Protein AF-A0A553PH22-F1 (afdb_monomer_lite)

Sequence (160 aa):
MVVDCGGGTVDITVHEITNKEGQLKELFKATGGPYGSTSVDEAFEELLSDVLGQELLLQFKKKRPMGYIDLMIAFESRKRSCSPYKMTPLNVAVPFSLIDFYKRQKGKDIGSAVNKFGHRGISWASHGMIRLDVKTMRQLFQAPIEKIKEVRRFMIYFFT

Structure (mmCIF, N/CA/C/O backbone):
data_AF-A0A553PH22-F1
#
_entry.id   AF-A0A553PH22-F1
#
loop_
_atom_site.group_PDB
_atom_site.id
_atom_site.type_symbol
_atom_site.label_atom_id
_atom_site.label_alt_id
_atom_site.label_comp_id
_atom_site.label_asym_id
_atom_site.label_entity_id
_atom_site.label_seq_id
_atom_site.pdbx_PDB_ins_code
_atom_site.Cartn_x
_atom_site.Cartn_y
_atom_site.Cartn_z
_atom_site.occupancy
_atom_site.B_iso_or_equiv
_atom_site.auth_seq_id
_atom_site.auth_comp_id
_atom_site.auth_asym_id
_atom_site.auth_atom_id
_atom_site.pdbx_PDB_model_num
ATOM 1 N N . MET A 1 1 ? 22.743 -6.470 -24.037 1.00 59.41 1 MET A N 1
ATOM 2 C CA . MET A 1 1 ? 21.387 -6.270 -23.476 1.00 59.41 1 MET A CA 1
ATOM 3 C C . MET A 1 1 ? 21.469 -5.216 -22.390 1.00 59.41 1 MET A C 1
ATOM 5 O O . MET A 1 1 ? 22.328 -5.334 -21.525 1.00 59.41 1 MET A O 1
ATOM 9 N N . VAL A 1 2 ? 20.610 -4.208 -22.460 1.00 60.81 2 VAL A N 1
ATOM 10 C CA . VAL A 1 2 ? 20.450 -3.156 -21.454 1.00 60.81 2 VAL A CA 1
ATOM 11 C C . VAL A 1 2 ? 19.027 -3.268 -20.909 1.00 60.81 2 VAL A C 1
ATOM 13 O O . VAL A 1 2 ? 18.097 -3.507 -21.677 1.00 60.81 2 VAL A O 1
ATOM 16 N N . VAL A 1 3 ? 18.874 -3.160 -19.591 1.00 58.84 3 VAL A N 1
ATOM 17 C CA . VAL A 1 3 ? 17.576 -3.166 -18.907 1.00 58.84 3 VAL A CA 1
ATOM 18 C C . VAL A 1 3 ? 17.495 -1.876 -18.106 1.00 58.84 3 VAL A C 1
ATOM 20 O O . VAL A 1 3 ? 18.298 -1.689 -17.191 1.00 58.84 3 VAL A O 1
ATOM 23 N N . ASP A 1 4 ? 16.563 -1.003 -18.466 1.00 58.84 4 ASP A N 1
ATOM 24 C CA . ASP A 1 4 ? 16.250 0.215 -17.728 1.00 58.84 4 ASP A CA 1
ATOM 25 C C . ASP A 1 4 ? 14.956 0.006 -16.934 1.00 58.84 4 ASP A C 1
ATOM 27 O O . ASP A 1 4 ? 13.915 -0.340 -17.488 1.00 58.84 4 ASP A O 1
ATOM 31 N N . CYS A 1 5 ? 15.031 0.162 -15.615 1.00 58.41 5 CYS A N 1
ATOM 32 C CA . CYS A 1 5 ? 13.905 -0.035 -14.706 1.00 58.41 5 CYS A CA 1
ATOM 33 C C . CYS A 1 5 ? 13.496 1.315 -14.116 1.00 58.41 5 CYS A C 1
ATOM 35 O O . CYS A 1 5 ? 13.927 1.678 -13.018 1.00 58.41 5 CYS A O 1
ATOM 37 N N . GLY A 1 6 ? 12.658 2.050 -14.843 1.00 60.53 6 GLY A N 1
ATOM 38 C CA . GLY A 1 6 ? 12.105 3.323 -14.399 1.00 60.53 6 GLY A CA 1
ATOM 39 C C . GLY A 1 6 ? 10.974 3.186 -13.368 1.00 60.53 6 GLY A C 1
ATOM 40 O O . GLY A 1 6 ? 10.585 2.102 -12.923 1.00 60.53 6 GLY A O 1
ATOM 41 N N . GLY A 1 7 ? 10.401 4.332 -12.986 1.00 52.69 7 GLY A N 1
ATOM 42 C CA . GLY A 1 7 ? 9.304 4.404 -12.012 1.00 52.69 7 GLY A CA 1
ATOM 43 C C . GLY A 1 7 ? 7.978 3.794 -12.494 1.00 52.69 7 GLY A C 1
ATOM 44 O O . GLY A 1 7 ? 7.201 3.325 -11.672 1.00 52.69 7 GLY A O 1
ATOM 45 N N . GLY A 1 8 ? 7.724 3.751 -13.805 1.00 51.34 8 GLY A N 1
ATOM 46 C CA . GLY A 1 8 ? 6.478 3.207 -14.373 1.00 51.34 8 GLY A CA 1
ATOM 47 C C . GLY A 1 8 ? 6.677 2.060 -15.360 1.00 51.34 8 GLY A C 1
ATOM 48 O O . GLY A 1 8 ? 5.885 1.121 -15.390 1.00 51.34 8 GLY A O 1
ATOM 49 N N . THR A 1 9 ? 7.764 2.099 -16.126 1.00 48.44 9 THR A N 1
ATOM 50 C CA . THR A 1 9 ? 8.069 1.138 -17.187 1.00 48.44 9 THR A CA 1
ATOM 51 C C . THR A 1 9 ? 9.400 0.450 -16.924 1.00 48.44 9 THR A C 1
ATOM 53 O O . THR A 1 9 ? 10.294 1.008 -16.286 1.00 48.44 9 THR A O 1
ATOM 56 N N . VAL A 1 10 ? 9.514 -0.787 -17.402 1.00 51.66 10 VAL A N 1
ATOM 57 C CA . VAL A 1 10 ? 10.809 -1.448 -17.585 1.00 51.66 10 VAL A CA 1
ATOM 58 C C . VAL A 1 10 ? 11.051 -1.525 -19.083 1.00 51.66 10 VAL A C 1
ATOM 60 O O . VAL A 1 10 ? 10.283 -2.183 -19.783 1.00 51.66 10 VAL A O 1
ATOM 63 N N . ASP A 1 11 ? 12.100 -0.865 -19.556 1.00 56.69 11 ASP A N 1
ATOM 64 C CA . ASP A 1 11 ? 12.499 -0.819 -20.957 1.00 56.69 11 ASP A CA 1
ATOM 65 C C . ASP A 1 11 ? 13.700 -1.752 -21.165 1.00 56.69 11 ASP A C 1
ATOM 67 O O . ASP A 1 11 ? 14.760 -1.595 -20.557 1.00 56.69 11 ASP A O 1
ATOM 71 N N . ILE A 1 12 ? 13.531 -2.783 -21.996 1.00 55.88 12 ILE A N 1
ATOM 72 C CA . ILE A 1 12 ? 14.592 -3.754 -22.299 1.00 55.88 12 ILE A CA 1
ATOM 73 C C . ILE A 1 12 ? 15.023 -3.573 -23.750 1.00 55.88 12 ILE A C 1
ATOM 75 O O . ILE A 1 12 ? 14.249 -3.857 -24.661 1.00 55.88 12 ILE A O 1
ATOM 79 N N . THR A 1 13 ? 16.274 -3.164 -23.963 1.00 56.56 13 THR A N 1
ATOM 80 C CA . THR A 1 13 ? 16.845 -2.952 -25.301 1.00 56.56 13 THR A CA 1
ATOM 81 C C . THR 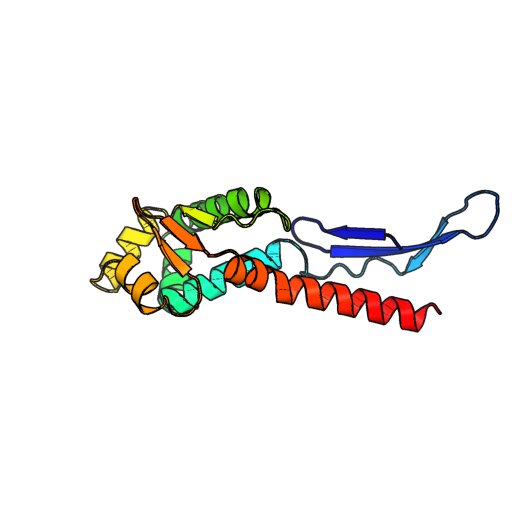A 1 13 ? 18.020 -3.898 -25.538 1.00 56.56 13 THR A C 1
ATOM 83 O O . THR A 1 13 ? 18.941 -4.023 -24.719 1.00 56.56 13 THR A O 1
ATOM 86 N N . VAL A 1 14 ? 18.033 -4.576 -26.687 1.00 58.38 14 VAL A N 1
ATOM 87 C CA . VAL A 1 14 ? 19.161 -5.415 -27.113 1.00 58.38 14 VAL A CA 1
ATOM 88 C C . VAL A 1 14 ? 19.897 -4.723 -28.247 1.00 58.38 14 VAL A C 1
ATOM 90 O O . VAL A 1 14 ? 19.340 -4.475 -29.311 1.00 58.38 14 VAL A O 1
ATOM 93 N N . HIS A 1 15 ? 21.173 -4.442 -27.998 1.00 58.50 15 HIS A N 1
ATOM 94 C CA . HIS A 1 15 ? 22.104 -3.955 -29.001 1.00 58.50 15 HIS A CA 1
ATOM 95 C C . HIS A 1 15 ? 23.073 -5.073 -29.378 1.00 58.50 15 HIS A C 1
ATOM 97 O O . HIS A 1 15 ? 23.610 -5.746 -28.491 1.00 58.50 15 HIS A O 1
ATOM 103 N N . GLU A 1 16 ? 23.306 -5.226 -30.675 1.00 56.03 16 GLU A N 1
ATOM 104 C CA . GLU A 1 16 ? 24.408 -5.995 -31.246 1.00 56.03 16 GLU A CA 1
ATOM 105 C C . GLU A 1 16 ? 25.537 -5.035 -31.635 1.00 56.03 16 GLU A C 1
ATOM 107 O O . GLU A 1 16 ? 25.283 -3.951 -32.166 1.00 56.03 16 GLU A O 1
ATOM 112 N N . ILE A 1 17 ? 26.785 -5.413 -31.352 1.00 60.16 17 ILE A N 1
ATOM 113 C CA . ILE A 1 17 ? 27.966 -4.645 -31.766 1.00 60.16 17 ILE A CA 1
ATOM 114 C C . ILE A 1 17 ? 28.513 -5.297 -33.031 1.00 60.16 17 ILE A C 1
ATOM 116 O O . ILE A 1 17 ? 29.166 -6.337 -32.977 1.00 60.16 17 ILE A O 1
ATOM 120 N N . THR A 1 18 ? 28.247 -4.677 -34.174 1.00 54.59 18 THR A N 1
ATOM 121 C CA . THR A 1 18 ? 28.569 -5.222 -35.498 1.00 54.59 18 THR A CA 1
ATOM 122 C C . THR A 1 18 ? 29.926 -4.733 -36.014 1.00 54.59 18 THR A C 1
ATOM 124 O O . THR A 1 18 ? 29.962 -4.182 -37.103 1.00 54.59 18 THR A O 1
ATOM 127 N N . ASN A 1 19 ? 31.022 -4.919 -35.250 1.00 55.84 19 ASN A N 1
ATOM 128 C CA . ASN A 1 19 ? 32.466 -4.822 -35.624 1.00 55.84 19 ASN A CA 1
ATOM 129 C C . ASN A 1 19 ? 33.318 -3.912 -34.701 1.00 55.84 19 ASN A C 1
ATOM 131 O O . ASN A 1 19 ? 32.801 -3.165 -33.871 1.00 55.84 19 ASN A O 1
ATOM 135 N N . LYS A 1 20 ? 34.658 -3.977 -34.859 1.00 57.19 20 LYS A N 1
ATOM 136 C CA . LYS A 1 20 ? 35.697 -3.277 -34.056 1.00 57.19 20 LYS A CA 1
ATOM 137 C C . LYS A 1 20 ? 35.572 -1.741 -34.006 1.00 57.19 20 LYS A C 1
ATOM 139 O O . LYS A 1 20 ? 36.219 -1.119 -33.173 1.00 57.19 20 LYS A O 1
ATOM 144 N N . GLU A 1 21 ? 34.745 -1.145 -34.862 1.00 60.78 21 GLU A N 1
ATOM 145 C CA . GLU A 1 21 ? 34.503 0.303 -34.964 1.00 60.78 21 GLU A CA 1
ATOM 146 C C . GLU A 1 21 ? 33.354 0.797 -34.061 1.00 60.78 21 GLU A C 1
ATOM 148 O O . GLU A 1 21 ? 33.084 1.992 -34.006 1.00 60.78 21 GLU A O 1
ATOM 153 N N . GLY A 1 22 ? 32.693 -0.100 -33.313 1.00 57.31 22 GLY A N 1
ATOM 154 C CA . GLY A 1 22 ? 31.773 0.279 -32.234 1.00 57.31 22 GLY A CA 1
ATOM 155 C C . GLY A 1 22 ? 30.369 0.711 -32.672 1.00 57.31 22 GLY A C 1
ATOM 156 O O . GLY A 1 22 ? 29.651 1.315 -31.878 1.00 57.31 22 GLY A O 1
ATOM 157 N N . GLN A 1 23 ? 29.948 0.405 -33.903 1.00 51.12 23 GLN A N 1
ATOM 158 C CA . GLN A 1 23 ? 28.573 0.673 -34.335 1.00 51.12 23 GLN A CA 1
ATOM 159 C C . GLN A 1 23 ? 27.583 -0.251 -33.604 1.00 51.12 23 GLN A C 1
ATOM 161 O O . GLN A 1 23 ? 27.704 -1.477 -33.654 1.00 51.12 23 GLN A O 1
ATOM 166 N N . LEU A 1 24 ? 26.613 0.358 -32.914 1.00 57.28 24 LEU A N 1
ATOM 167 C CA . LEU A 1 24 ? 25.526 -0.323 -32.209 1.00 57.28 24 LEU A CA 1
ATOM 168 C C . LEU A 1 24 ? 24.326 -0.463 -33.145 1.00 57.28 24 LEU A C 1
ATOM 170 O O . LEU A 1 24 ? 23.760 0.537 -33.586 1.00 57.28 24 LEU A O 1
ATOM 174 N N . LYS A 1 25 ? 23.906 -1.699 -33.406 1.00 58.50 25 LYS A N 1
ATOM 175 C CA . LYS A 1 25 ? 22.648 -1.993 -34.089 1.00 58.50 25 LYS A CA 1
ATOM 176 C C . LYS A 1 25 ? 21.612 -2.411 -33.048 1.00 58.50 25 LYS A C 1
ATOM 178 O O . LYS A 1 25 ? 21.791 -3.415 -32.360 1.00 58.50 25 LYS A O 1
ATOM 183 N N . GLU A 1 26 ? 20.543 -1.632 -32.900 1.00 53.75 26 GLU A N 1
ATOM 184 C CA . GLU A 1 26 ? 19.401 -2.009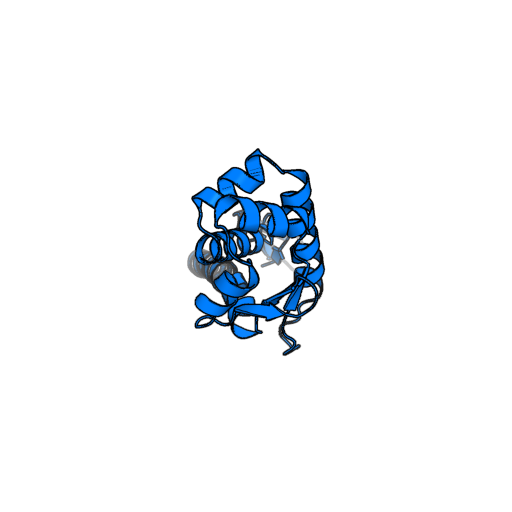 -32.060 1.00 53.75 26 GLU A CA 1
ATOM 185 C C . GLU A 1 26 ? 18.651 -3.163 -32.744 1.00 53.75 26 GLU A C 1
ATOM 187 O O . GLU A 1 26 ? 18.109 -3.004 -33.837 1.00 53.75 26 GLU A O 1
ATOM 192 N N . LEU A 1 27 ? 18.675 -4.351 -32.134 1.00 56.06 27 LEU A N 1
ATOM 193 C CA . LEU A 1 27 ? 18.028 -5.549 -32.679 1.00 56.06 27 LEU A CA 1
ATOM 194 C C . LEU A 1 27 ? 16.554 -5.650 -32.285 1.00 56.06 27 LEU A C 1
ATOM 196 O O . LEU A 1 27 ? 15.771 -6.295 -32.981 1.00 56.06 27 LEU A O 1
ATOM 200 N N . PHE A 1 28 ? 16.171 -5.041 -31.161 1.00 53.12 28 PHE A N 1
ATOM 201 C CA . PHE A 1 28 ? 14.814 -5.123 -30.643 1.00 53.12 28 PHE A CA 1
ATOM 202 C C . PHE A 1 28 ? 14.446 -3.869 -29.853 1.00 53.12 28 PHE A C 1
ATOM 204 O O . PHE A 1 28 ? 15.178 -3.468 -28.945 1.00 53.12 28 PHE A O 1
ATOM 211 N N . LYS A 1 29 ? 13.290 -3.296 -30.202 1.00 51.16 29 LYS A N 1
ATOM 212 C CA . LYS A 1 29 ? 12.719 -2.098 -29.584 1.00 51.16 29 LYS A CA 1
ATOM 213 C C . LYS A 1 29 ? 12.208 -2.421 -28.180 1.00 51.16 29 LYS A C 1
ATOM 215 O O . LYS A 1 29 ? 11.614 -3.479 -27.978 1.00 51.16 29 LYS A O 1
ATOM 220 N N . ALA A 1 30 ? 12.391 -1.497 -27.240 1.00 54.44 30 ALA A N 1
ATOM 221 C CA . ALA A 1 30 ? 11.948 -1.641 -25.856 1.00 54.44 30 ALA A CA 1
ATOM 222 C C . ALA A 1 30 ? 10.480 -2.101 -25.746 1.00 54.44 30 ALA A C 1
ATOM 224 O O . ALA A 1 30 ? 9.553 -1.374 -26.105 1.00 54.44 30 ALA A O 1
ATOM 225 N N . THR A 1 31 ? 10.251 -3.311 -25.230 1.00 54.47 31 THR A N 1
ATOM 226 C CA . THR A 1 31 ? 8.924 -3.730 -24.758 1.00 54.47 31 THR A CA 1
ATOM 227 C C . THR A 1 31 ? 8.699 -3.157 -23.365 1.00 54.47 31 THR A C 1
ATOM 229 O O . THR A 1 31 ? 8.955 -3.829 -22.367 1.00 54.47 31 THR A O 1
ATOM 232 N N . GLY A 1 32 ? 8.248 -1.904 -23.311 1.00 49.62 32 GLY A N 1
ATOM 233 C CA . GLY A 1 32 ? 7.857 -1.217 -22.082 1.00 49.62 32 GLY A CA 1
ATOM 234 C C . GLY A 1 32 ? 6.537 -1.767 -21.545 1.00 49.62 32 GLY A C 1
ATOM 235 O O . GLY A 1 32 ? 5.463 -1.349 -21.972 1.00 49.62 32 GLY A O 1
ATOM 236 N N . GLY A 1 33 ? 6.598 -2.734 -20.632 1.00 54.59 33 GLY A N 1
ATOM 237 C CA . GLY A 1 33 ? 5.422 -3.172 -19.873 1.00 54.59 33 GLY A CA 1
ATOM 238 C C . GLY A 1 33 ? 5.350 -2.510 -18.492 1.00 54.59 33 GLY A C 1
ATOM 239 O O . GLY A 1 33 ? 6.366 -1.985 -18.020 1.00 54.59 33 GLY A O 1
ATOM 240 N N . PRO A 1 34 ? 4.183 -2.543 -17.813 1.00 52.97 34 PRO A N 1
ATOM 241 C CA . PRO A 1 34 ? 3.971 -1.954 -16.485 1.00 52.97 34 PRO A CA 1
ATOM 242 C C . PRO A 1 34 ? 4.621 -2.813 -15.388 1.00 52.97 34 PRO A C 1
ATOM 244 O O . PRO A 1 34 ? 3.986 -3.244 -14.434 1.00 52.97 34 PRO A O 1
ATOM 247 N N . TYR A 1 35 ? 5.897 -3.139 -15.561 1.00 56.75 35 TYR A N 1
ATOM 248 C CA . TYR A 1 35 ? 6.674 -4.011 -14.682 1.00 56.75 35 TYR A CA 1
ATOM 249 C C . TYR A 1 35 ? 7.645 -3.206 -13.804 1.00 56.75 35 TYR A C 1
ATOM 251 O O . TYR A 1 35 ? 8.457 -3.786 -13.087 1.00 56.75 35 TYR A O 1
ATOM 259 N N . GLY A 1 36 ? 7.573 -1.869 -13.885 1.00 63.69 36 GLY A N 1
ATOM 260 C CA . GLY A 1 36 ? 8.360 -0.927 -13.088 1.00 63.69 36 GLY A CA 1
ATOM 261 C C . GLY A 1 36 ? 7.775 -0.697 -11.690 1.00 63.69 36 GLY A C 1
ATOM 262 O O . GLY A 1 36 ? 6.941 -1.471 -11.217 1.00 63.69 36 GLY A O 1
ATOM 263 N N . SER A 1 37 ? 8.185 0.389 -11.024 1.00 69.69 37 SER A N 1
ATOM 264 C CA . SER A 1 37 ? 7.784 0.702 -9.632 1.00 69.69 37 SER A CA 1
ATOM 265 C C . SER A 1 37 ? 6.260 0.769 -9.415 1.00 69.69 37 SER A C 1
ATOM 267 O O . SER A 1 37 ? 5.793 0.401 -8.336 1.00 69.69 37 SER A O 1
ATOM 269 N N . THR A 1 38 ? 5.477 1.131 -10.442 1.00 77.81 38 THR A N 1
ATOM 270 C CA . THR A 1 38 ? 3.999 1.150 -10.400 1.00 77.81 38 THR A CA 1
ATOM 271 C C . THR A 1 38 ? 3.383 -0.198 -10.025 1.00 77.81 38 THR A C 1
ATOM 273 O O . THR A 1 38 ? 2.458 -0.243 -9.225 1.00 77.81 38 THR A O 1
ATOM 276 N N . SER A 1 39 ? 3.926 -1.313 -10.514 1.00 79.94 39 SER A N 1
ATOM 277 C CA . SER A 1 39 ? 3.413 -2.646 -10.156 1.00 79.94 39 SER A CA 1
ATOM 278 C C . SER A 1 39 ? 3.596 -2.982 -8.668 1.00 79.94 39 SER A C 1
ATOM 280 O O . SER A 1 39 ? 2.818 -3.737 -8.087 1.00 79.94 39 SER A O 1
ATOM 282 N N . VAL A 1 40 ? 4.598 -2.379 -8.020 1.00 84.06 40 VAL A N 1
ATOM 283 C CA . VAL A 1 40 ? 4.821 -2.501 -6.572 1.00 84.06 40 VAL A CA 1
ATOM 284 C C . VAL A 1 40 ? 3.816 -1.642 -5.796 1.00 84.06 40 VAL A C 1
ATOM 286 O O . VAL A 1 40 ? 3.384 -2.036 -4.714 1.00 84.06 40 VAL A O 1
ATOM 289 N N . ASP A 1 41 ? 3.426 -0.482 -6.340 1.00 89.06 41 ASP A N 1
ATOM 290 C CA . ASP A 1 41 ? 2.340 0.342 -5.787 1.00 89.06 41 ASP A CA 1
ATOM 291 C C . ASP A 1 41 ? 0.997 -0.385 -5.835 1.00 89.06 41 ASP A C 1
ATOM 293 O O . ASP A 1 41 ? 0.281 -0.407 -4.835 1.00 89.06 41 ASP A O 1
ATOM 297 N N . GLU A 1 42 ? 0.688 -1.032 -6.960 1.00 89.06 42 GLU A N 1
ATOM 298 C CA . GLU A 1 42 ? -0.525 -1.839 -7.129 1.00 89.06 42 GLU A CA 1
ATOM 299 C C . GLU A 1 42 ? -0.573 -3.000 -6.129 1.00 89.06 42 GLU A C 1
ATOM 301 O O . GLU A 1 42 ? -1.578 -3.179 -5.443 1.00 89.06 42 GLU A O 1
ATOM 306 N N . ALA A 1 43 ? 0.535 -3.732 -5.963 1.00 89.12 43 ALA A N 1
ATOM 307 C CA . ALA A 1 43 ? 0.623 -4.822 -4.991 1.00 89.12 43 ALA A CA 1
ATOM 308 C C . ALA A 1 43 ? 0.427 -4.337 -3.541 1.00 89.12 43 ALA A C 1
ATOM 310 O O . ALA A 1 43 ? -0.154 -5.037 -2.708 1.00 89.12 43 ALA A O 1
ATOM 311 N N . PHE A 1 44 ? 0.903 -3.131 -3.215 1.00 91.75 44 PHE A N 1
ATOM 312 C CA . PHE A 1 44 ? 0.663 -2.532 -1.904 1.00 91.75 44 PHE A CA 1
ATOM 313 C C . PHE A 1 44 ? -0.798 -2.107 -1.719 1.00 91.75 44 PHE A C 1
ATOM 315 O O . PHE A 1 44 ? -1.366 -2.331 -0.649 1.00 91.75 44 PHE A O 1
ATOM 322 N N . GLU A 1 45 ? -1.431 -1.538 -2.746 1.00 94.12 45 GLU A N 1
ATOM 323 C CA . GLU A 1 45 ? -2.858 -1.201 -2.715 1.00 94.12 45 GLU A CA 1
ATOM 324 C C . GLU A 1 45 ? -3.737 -2.452 -2.552 1.00 94.12 45 GLU A C 1
ATOM 326 O O . GLU A 1 45 ? -4.701 -2.444 -1.779 1.00 94.12 45 GLU A O 1
ATOM 331 N N . GLU A 1 46 ? -3.388 -3.545 -3.230 1.00 92.44 46 GLU A N 1
ATOM 332 C CA . GLU A 1 46 ? -4.065 -4.835 -3.099 1.00 92.44 46 GLU A CA 1
ATOM 333 C C . GLU A 1 46 ? -3.928 -5.388 -1.674 1.00 92.44 46 GLU A C 1
ATOM 335 O O . GLU A 1 46 ? -4.930 -5.744 -1.054 1.00 92.44 46 GLU A O 1
ATOM 340 N N . LEU A 1 47 ? -2.726 -5.337 -1.086 1.00 92.38 47 LEU A N 1
ATOM 341 C CA . LEU A 1 47 ? -2.514 -5.714 0.315 1.00 92.38 47 LEU A CA 1
ATOM 342 C C . LEU A 1 47 ? -3.386 -4.887 1.275 1.00 92.38 47 LEU A C 1
ATOM 344 O O . LEU A 1 47 ? -3.966 -5.426 2.219 1.00 92.38 47 LEU A O 1
ATOM 348 N N . LEU A 1 48 ? -3.505 -3.576 1.054 1.00 93.88 48 LEU A N 1
ATOM 349 C CA . LEU A 1 48 ? -4.385 -2.728 1.862 1.00 93.88 48 LEU A CA 1
ATOM 350 C C . LEU A 1 48 ? -5.864 -3.067 1.652 1.00 93.88 48 LEU A C 1
ATOM 352 O O . LEU A 1 48 ? -6.634 -3.035 2.614 1.00 93.88 48 LEU A O 1
ATOM 356 N N . SER A 1 49 ? -6.263 -3.406 0.428 1.00 94.62 49 SER A N 1
ATOM 357 C CA . SER A 1 49 ? -7.626 -3.839 0.101 1.00 94.62 49 SER A CA 1
ATOM 358 C C . SER A 1 49 ? -7.986 -5.141 0.811 1.00 94.62 49 SER A C 1
ATOM 360 O O . SER A 1 49 ? -9.076 -5.251 1.371 1.00 94.62 49 SER A O 1
ATOM 362 N N . ASP A 1 50 ? -7.052 -6.085 0.867 1.00 92.56 50 ASP A N 1
ATOM 363 C CA . ASP A 1 50 ? -7.171 -7.348 1.594 1.00 92.56 50 ASP A CA 1
ATOM 364 C C . ASP A 1 50 ? -7.357 -7.137 3.107 1.00 92.56 50 ASP A C 1
ATOM 366 O O . ASP A 1 50 ? -8.139 -7.831 3.762 1.00 92.56 50 ASP A O 1
ATOM 370 N N . VAL A 1 51 ? -6.646 -6.159 3.674 1.00 92.88 51 VAL A N 1
ATOM 371 C CA . VAL A 1 51 ? -6.637 -5.885 5.119 1.00 92.88 51 VAL A CA 1
ATOM 372 C C . VAL A 1 51 ? -7.841 -5.045 5.553 1.00 92.88 51 VAL A C 1
ATOM 374 O O . VAL A 1 51 ? -8.452 -5.307 6.591 1.00 92.88 51 VAL A O 1
ATOM 377 N N . LEU A 1 52 ? -8.172 -4.005 4.787 1.00 93.88 52 LEU A N 1
ATOM 378 C CA . LEU A 1 52 ? -9.157 -2.980 5.155 1.00 93.88 52 LEU A CA 1
ATOM 379 C C . LEU A 1 52 ? -10.523 -3.192 4.487 1.00 93.88 52 LEU A C 1
ATOM 381 O O . LEU A 1 52 ? -11.534 -2.640 4.938 1.00 93.88 52 LEU A O 1
ATOM 385 N N . GLY A 1 53 ? -10.558 -4.013 3.439 1.00 94.81 53 GLY A N 1
ATOM 386 C CA . GLY A 1 53 ? -11.696 -4.243 2.562 1.00 94.81 53 GLY A CA 1
ATOM 387 C C . GLY A 1 53 ? -11.628 -3.378 1.302 1.00 94.81 53 GLY A C 1
ATOM 388 O O . GLY A 1 53 ? -11.560 -2.150 1.383 1.00 94.81 53 GLY A O 1
ATOM 389 N N . GLN A 1 54 ? -11.741 -4.026 0.142 1.00 96.19 54 GLN A N 1
ATOM 390 C CA . GLN A 1 54 ? -11.671 -3.396 -1.180 1.00 96.19 54 GLN A CA 1
ATOM 391 C C . GLN A 1 54 ? -12.650 -2.223 -1.342 1.00 96.19 54 GLN A C 1
ATOM 393 O O . GLN A 1 54 ? -12.243 -1.123 -1.710 1.00 96.19 54 GLN A O 1
ATOM 398 N N . GLU A 1 55 ? -13.925 -2.416 -0.989 1.00 96.56 55 GLU A N 1
ATOM 399 C CA . GLU A 1 55 ? -14.938 -1.354 -1.088 1.00 96.56 55 GLU A CA 1
ATOM 400 C C . GLU A 1 55 ? -14.594 -0.150 -0.200 1.00 96.56 55 GLU A C 1
ATOM 402 O O . GLU A 1 55 ? -14.783 1.001 -0.588 1.00 96.56 55 GLU A O 1
ATOM 407 N N . LEU A 1 56 ? -14.037 -0.387 0.992 1.00 96.62 56 LEU A N 1
ATOM 408 C CA . LEU A 1 56 ? -13.656 0.701 1.889 1.00 96.62 56 LEU A CA 1
ATOM 409 C C . LEU A 1 56 ? -12.516 1.521 1.289 1.00 96.62 56 LEU A C 1
ATOM 411 O O . LEU A 1 56 ? -12.582 2.752 1.319 1.00 96.62 56 LEU A O 1
ATOM 415 N N . LEU A 1 57 ? -11.496 0.858 0.737 1.00 96.75 57 LEU A N 1
ATOM 416 C CA . LEU A 1 57 ? -10.367 1.543 0.118 1.00 96.75 57 LEU A CA 1
ATOM 417 C C . LEU A 1 57 ? -10.805 2.323 -1.130 1.00 96.75 57 LEU A C 1
ATOM 419 O O . LEU A 1 57 ? -10.429 3.485 -1.286 1.00 96.75 57 LEU A O 1
ATOM 423 N N . LEU A 1 58 ? -11.684 1.748 -1.956 1.00 97.25 58 LEU A N 1
ATOM 424 C CA . LEU A 1 58 ? -12.265 2.426 -3.117 1.00 97.25 58 LEU A CA 1
ATOM 425 C C . LEU A 1 58 ? -13.043 3.688 -2.710 1.00 97.25 58 LEU A C 1
ATOM 427 O O . LEU A 1 58 ? -12.849 4.769 -3.275 1.00 97.25 58 LEU A O 1
ATOM 431 N N . GLN A 1 59 ? -13.889 3.586 -1.682 1.00 97.69 59 GLN A N 1
ATOM 432 C CA . GLN A 1 59 ? -14.628 4.731 -1.148 1.00 97.69 59 GLN A CA 1
ATOM 433 C C . GLN A 1 59 ? -13.695 5.784 -0.545 1.00 97.69 59 GLN A C 1
ATOM 435 O O . GLN A 1 59 ? -13.956 6.980 -0.687 1.00 97.69 59 GLN A O 1
ATOM 440 N N . PHE A 1 60 ? -12.606 5.366 0.105 1.00 98.00 60 PHE A N 1
ATOM 441 C CA . PHE A 1 60 ? -11.597 6.279 0.630 1.00 98.00 60 PHE A CA 1
ATOM 442 C C . PHE A 1 60 ? -10.910 7.061 -0.495 1.00 98.00 60 PHE A C 1
ATOM 444 O O . PHE A 1 60 ? -10.874 8.288 -0.425 1.00 98.00 60 PHE A O 1
ATOM 451 N N . LYS A 1 61 ? -10.470 6.388 -1.568 1.00 97.12 61 LYS A N 1
ATOM 452 C CA . LYS A 1 61 ? -9.881 7.029 -2.760 1.00 97.12 61 LYS A CA 1
ATOM 453 C C . LYS A 1 61 ? -10.815 8.085 -3.351 1.00 97.12 61 LYS A C 1
ATOM 455 O O . LYS A 1 61 ? -10.385 9.195 -3.652 1.00 97.12 61 LYS A O 1
ATOM 460 N N . LYS A 1 62 ? -12.110 7.768 -3.449 1.00 97.38 62 LYS A N 1
ATOM 461 C CA . LYS A 1 62 ? -13.125 8.676 -4.001 1.00 97.38 62 LYS A CA 1
ATOM 462 C C . LYS A 1 62 ? -13.435 9.866 -3.088 1.00 97.38 62 LYS A C 1
ATOM 464 O O . LYS A 1 62 ? -13.597 10.981 -3.571 1.00 97.38 62 LYS A O 1
ATOM 469 N N . LYS A 1 63 ? -13.569 9.638 -1.778 1.00 97.44 63 LYS A N 1
ATOM 470 C CA . LYS A 1 63 ? -14.049 10.655 -0.819 1.00 97.44 63 LYS A CA 1
ATOM 471 C C . LYS A 1 63 ? -12.932 11.470 -0.174 1.00 97.44 63 LYS A C 1
ATOM 473 O O . LYS A 1 63 ? -13.191 12.566 0.313 1.00 97.44 63 LYS A O 1
ATOM 478 N N . ARG A 1 64 ? -11.715 10.929 -0.104 1.00 97.25 64 ARG A N 1
ATOM 479 C CA . ARG A 1 64 ? -10.547 11.540 0.551 1.00 97.25 64 ARG A CA 1
ATOM 480 C C . ARG A 1 64 ? -9.280 11.349 -0.306 1.00 97.25 64 ARG A C 1
ATOM 482 O O . ARG A 1 64 ? -8.300 10.785 0.183 1.00 97.25 64 ARG A O 1
ATOM 489 N N . PRO A 1 65 ? -9.263 11.844 -1.560 1.00 95.81 65 PRO A N 1
ATOM 490 C CA . PRO A 1 65 ? -8.164 11.609 -2.501 1.00 95.81 65 PRO A CA 1
ATOM 491 C C . PRO A 1 65 ? -6.809 12.119 -1.994 1.00 95.81 65 PRO A C 1
ATOM 493 O O . PRO A 1 65 ? -5.810 11.431 -2.168 1.00 95.81 65 PRO A O 1
ATOM 496 N N . MET A 1 66 ? -6.765 13.259 -1.292 1.00 96.88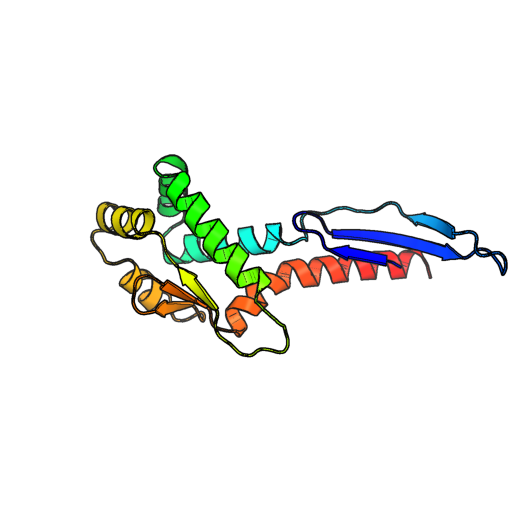 66 MET A N 1
ATOM 497 C CA . MET A 1 66 ? -5.516 13.764 -0.696 1.00 96.88 66 MET A CA 1
ATOM 498 C C . MET A 1 66 ? -4.932 12.797 0.335 1.00 96.88 66 MET A C 1
ATOM 500 O O . MET A 1 66 ? -3.741 12.524 0.311 1.00 96.88 66 MET A O 1
ATOM 504 N N . GLY A 1 67 ? -5.779 12.198 1.177 1.00 96.94 67 GLY A N 1
ATOM 505 C CA . GLY A 1 67 ? -5.330 11.186 2.128 1.00 96.94 67 GLY A CA 1
ATOM 506 C C . GLY A 1 67 ? -4.784 9.936 1.441 1.00 96.94 67 GLY A C 1
ATOM 507 O O . GLY A 1 67 ? -3.830 9.337 1.918 1.00 96.94 67 GLY A O 1
ATOM 508 N N . TYR A 1 68 ? -5.359 9.546 0.306 1.00 97.38 68 TYR A N 1
ATOM 509 C CA . TYR A 1 68 ? -4.808 8.457 -0.494 1.00 97.38 68 TYR A CA 1
ATOM 510 C C . TYR A 1 68 ? -3.450 8.825 -1.111 1.00 97.38 68 TYR A C 1
ATOM 512 O O . TYR A 1 68 ? -2.518 8.028 -1.042 1.00 97.38 68 TYR A O 1
ATOM 520 N N . ILE A 1 69 ? -3.303 10.039 -1.647 1.00 95.88 69 ILE A N 1
ATOM 521 C CA . ILE A 1 69 ? -2.026 10.523 -2.189 1.00 95.88 69 ILE A CA 1
ATOM 522 C C . ILE A 1 69 ? -0.946 10.539 -1.099 1.00 95.88 69 ILE A C 1
ATOM 524 O O . ILE A 1 69 ? 0.141 10.012 -1.324 1.00 95.88 69 ILE A O 1
ATOM 528 N N . ASP A 1 70 ? -1.252 11.056 0.093 1.00 96.56 70 ASP A N 1
ATOM 529 C CA . ASP A 1 70 ? -0.317 11.082 1.225 1.00 96.56 70 ASP A CA 1
ATOM 530 C C . ASP A 1 70 ? 0.160 9.673 1.607 1.00 96.56 70 ASP A C 1
ATOM 532 O O . ASP A 1 70 ? 1.346 9.459 1.867 1.00 96.56 70 ASP A O 1
ATOM 536 N N . LEU A 1 71 ? -0.753 8.694 1.597 1.00 96.56 71 LEU A N 1
ATOM 537 C CA . LEU A 1 71 ? -0.429 7.291 1.856 1.00 96.56 71 LEU A CA 1
ATOM 538 C C . LEU A 1 71 ? 0.543 6.730 0.809 1.00 96.56 71 LEU A C 1
ATOM 540 O O . LEU A 1 71 ? 1.536 6.097 1.172 1.00 96.56 71 LEU A O 1
ATOM 544 N N . MET A 1 72 ? 0.284 6.982 -0.475 1.00 95.00 72 MET A N 1
ATOM 545 C CA . MET A 1 72 ? 1.140 6.494 -1.558 1.00 95.00 72 MET A CA 1
ATOM 546 C C . MET A 1 72 ? 2.507 7.188 -1.566 1.00 95.00 72 MET A C 1
ATOM 548 O O . MET A 1 72 ? 3.521 6.525 -1.766 1.00 95.00 72 MET A O 1
ATOM 552 N N . ILE A 1 73 ? 2.576 8.486 -1.249 1.00 93.00 73 ILE A N 1
ATOM 553 C CA . ILE A 1 73 ? 3.847 9.211 -1.072 1.00 93.00 73 ILE A CA 1
ATOM 554 C C . ILE A 1 73 ? 4.650 8.620 0.091 1.00 93.00 73 ILE A C 1
ATOM 556 O O . ILE A 1 73 ? 5.861 8.403 -0.033 1.00 93.00 73 ILE A O 1
ATOM 560 N N . ALA A 1 74 ? 3.991 8.340 1.220 1.00 92.94 74 ALA A N 1
ATOM 561 C CA . ALA A 1 74 ? 4.637 7.724 2.372 1.00 92.94 74 ALA A CA 1
ATOM 562 C C . ALA A 1 74 ? 5.193 6.337 2.023 1.00 92.94 74 ALA A C 1
ATOM 564 O O . ALA A 1 74 ? 6.319 6.017 2.409 1.00 92.94 74 ALA A O 1
ATOM 565 N N . PHE A 1 75 ? 4.443 5.534 1.265 1.00 92.81 75 PHE A N 1
ATOM 566 C CA . PHE A 1 75 ? 4.903 4.231 0.796 1.00 92.81 75 PHE A CA 1
ATOM 567 C C . PHE A 1 75 ? 6.088 4.356 -0.169 1.00 92.81 75 PHE A C 1
ATOM 569 O O . PHE A 1 75 ? 7.129 3.738 0.053 1.00 92.81 75 PHE A O 1
ATOM 576 N N . GLU A 1 76 ? 5.989 5.222 -1.174 1.00 90.25 76 GLU A N 1
ATOM 577 C CA . GLU A 1 76 ? 7.023 5.447 -2.186 1.00 90.25 76 GLU A CA 1
ATOM 578 C C . GLU A 1 76 ? 8.348 5.947 -1.592 1.00 90.25 76 GLU A C 1
ATOM 580 O O . GLU A 1 76 ? 9.426 5.455 -1.937 1.00 90.25 76 GLU A O 1
ATOM 585 N N . SER A 1 77 ? 8.289 6.853 -0.612 1.00 87.62 77 SER A N 1
ATOM 586 C CA . SER A 1 77 ? 9.472 7.288 0.142 1.00 87.62 77 SER A CA 1
ATOM 587 C C . SER A 1 77 ? 10.198 6.112 0.810 1.00 87.62 77 SER A C 1
ATOM 589 O O . SER A 1 77 ? 11.433 6.033 0.811 1.00 87.62 77 SER A O 1
ATOM 591 N N . ARG A 1 78 ? 9.435 5.165 1.363 1.00 86.00 78 ARG A N 1
ATOM 592 C CA . ARG A 1 78 ? 9.986 4.005 2.063 1.00 86.00 78 ARG A CA 1
ATOM 593 C C . ARG A 1 78 ? 10.468 2.933 1.096 1.00 86.00 78 ARG A C 1
ATOM 595 O O . ARG A 1 78 ? 11.547 2.393 1.332 1.00 86.00 78 ARG A O 1
ATOM 602 N N . LYS A 1 79 ? 9.756 2.705 -0.013 1.00 83.81 79 LYS A N 1
ATOM 603 C CA . LYS A 1 79 ? 10.200 1.844 -1.120 1.00 83.81 79 LYS A CA 1
ATOM 604 C C . LYS A 1 79 ? 11.586 2.245 -1.620 1.00 83.81 79 LYS A C 1
ATOM 606 O O . LYS A 1 79 ? 12.469 1.396 -1.683 1.00 83.81 79 LYS A O 1
ATOM 611 N N . ARG A 1 80 ? 11.820 3.539 -1.880 1.00 79.06 80 ARG A N 1
ATOM 612 C CA . ARG A 1 80 ? 13.136 4.059 -2.314 1.00 79.06 80 ARG A CA 1
ATOM 613 C C . ARG A 1 80 ? 14.266 3.822 -1.312 1.00 79.06 80 ARG A C 1
ATOM 615 O O . ARG A 1 80 ? 15.431 3.800 -1.691 1.00 79.06 80 ARG A O 1
ATOM 622 N N . SER A 1 81 ? 13.929 3.640 -0.039 1.00 72.69 81 SER A N 1
ATOM 623 C CA . SER A 1 81 ? 14.899 3.387 1.029 1.00 72.69 81 SER A CA 1
ATOM 624 C C . SER A 1 81 ? 15.194 1.892 1.231 1.00 72.69 81 SER A C 1
ATOM 626 O O . SER A 1 81 ? 16.067 1.542 2.034 1.00 72.69 81 SER A O 1
ATOM 628 N N . CYS A 1 82 ? 14.476 1.000 0.537 1.00 71.50 82 CYS A N 1
ATOM 629 C CA . CYS A 1 82 ? 14.692 -0.439 0.613 1.00 71.50 82 CYS A CA 1
ATOM 630 C C . CYS A 1 82 ? 15.982 -0.856 -0.091 1.00 71.50 82 CYS A C 1
ATOM 632 O O . CYS A 1 82 ? 16.357 -0.340 -1.137 1.00 71.50 82 CYS A O 1
ATOM 634 N N . SER A 1 83 ? 16.642 -1.862 0.476 1.00 68.19 83 SER A N 1
ATOM 635 C CA . SER A 1 83 ? 17.801 -2.504 -0.130 1.00 68.19 83 SER A CA 1
ATOM 636 C C . SER A 1 83 ? 17.663 -4.015 0.019 1.00 68.19 83 SER A C 1
ATOM 638 O O . SER A 1 83 ? 17.301 -4.473 1.106 1.00 68.19 83 SER A O 1
ATOM 640 N N . PRO A 1 84 ? 17.999 -4.812 -1.012 1.00 66.00 84 PRO A N 1
ATOM 641 C CA . PRO A 1 84 ? 17.962 -6.270 -0.919 1.00 66.00 84 PRO A CA 1
ATOM 642 C C . PRO A 1 84 ? 18.944 -6.826 0.127 1.00 66.00 84 PRO A C 1
ATOM 644 O O . PRO A 1 84 ? 18.786 -7.971 0.555 1.00 66.00 84 PRO A O 1
ATOM 647 N N . TYR A 1 85 ? 19.907 -6.014 0.571 1.00 71.81 85 TYR A N 1
ATOM 648 C CA . TYR A 1 85 ? 20.907 -6.354 1.584 1.00 71.81 85 TYR A CA 1
ATOM 649 C C . TYR A 1 85 ? 20.522 -5.901 3.000 1.00 71.81 85 TYR A C 1
ATOM 651 O O . TYR A 1 85 ? 21.164 -6.302 3.968 1.00 71.81 85 TYR A O 1
ATOM 659 N N . LYS A 1 86 ? 19.470 -5.084 3.151 1.00 71.25 86 LYS A N 1
ATOM 660 C CA . LYS A 1 86 ? 18.973 -4.641 4.459 1.00 71.25 86 LYS A CA 1
ATOM 661 C C . LYS A 1 86 ? 17.789 -5.502 4.890 1.00 71.25 86 LYS A C 1
ATOM 663 O O . LYS A 1 86 ? 16.784 -5.598 4.193 1.00 71.25 86 LYS A O 1
ATOM 668 N N . MET A 1 87 ? 17.891 -6.099 6.076 1.00 73.38 87 MET A N 1
ATOM 669 C CA . MET A 1 87 ? 16.829 -6.911 6.690 1.00 73.38 87 MET A CA 1
ATOM 670 C C . MET A 1 87 ? 15.916 -6.074 7.604 1.00 73.38 87 MET A C 1
ATOM 672 O O . MET A 1 87 ? 15.406 -6.561 8.610 1.00 73.38 87 MET A O 1
ATOM 676 N N . THR A 1 88 ? 15.718 -4.795 7.286 1.00 80.12 88 THR A N 1
ATOM 677 C CA . THR A 1 88 ? 14.913 -3.886 8.108 1.00 80.12 88 THR A CA 1
ATOM 678 C C . THR A 1 88 ? 13.454 -3.900 7.660 1.00 80.12 88 THR A C 1
ATOM 680 O O . THR A 1 88 ? 13.195 -3.624 6.486 1.00 80.12 88 THR A O 1
ATOM 683 N N . PRO A 1 89 ? 12.496 -4.164 8.567 1.00 84.75 89 PRO A N 1
ATOM 684 C CA . PRO A 1 89 ? 11.079 -3.971 8.288 1.00 84.75 89 PRO A CA 1
ATOM 685 C C . PRO A 1 89 ? 10.774 -2.529 7.883 1.00 84.75 89 PRO A C 1
ATOM 687 O O . PRO A 1 89 ? 11.447 -1.592 8.320 1.00 84.75 89 PRO A O 1
ATOM 690 N N . LEU A 1 90 ? 9.737 -2.358 7.076 1.00 88.31 90 LEU A N 1
ATOM 691 C CA . LEU A 1 90 ? 9.350 -1.078 6.512 1.00 88.31 90 LEU A CA 1
ATOM 692 C C . LEU A 1 90 ? 8.120 -0.538 7.241 1.00 88.31 90 LEU A C 1
ATOM 694 O O . LEU A 1 90 ? 7.096 -1.209 7.298 1.00 88.31 90 LEU A O 1
ATOM 698 N N . ASN A 1 91 ? 8.219 0.676 7.781 1.00 91.62 91 ASN A N 1
ATOM 699 C CA . ASN A 1 91 ? 7.096 1.363 8.418 1.00 91.62 91 ASN A CA 1
ATOM 700 C C . ASN A 1 91 ? 6.542 2.430 7.467 1.00 91.62 91 ASN A C 1
ATOM 702 O O . ASN A 1 91 ? 7.258 3.368 7.109 1.00 91.62 91 ASN A O 1
ATOM 706 N N . VAL A 1 92 ? 5.274 2.294 7.087 1.00 93.31 92 VAL A N 1
ATOM 707 C CA . VAL A 1 92 ? 4.516 3.274 6.301 1.00 93.31 92 VAL A CA 1
ATOM 708 C C . VAL A 1 92 ? 3.618 4.059 7.243 1.00 93.31 92 VAL A C 1
ATOM 710 O O . VAL A 1 92 ? 2.823 3.472 7.977 1.00 93.31 92 VAL A O 1
ATOM 713 N N . ALA A 1 93 ? 3.731 5.385 7.223 1.00 94.56 93 ALA A N 1
ATOM 714 C CA . ALA A 1 93 ? 2.807 6.246 7.948 1.00 94.56 93 ALA A CA 1
ATOM 715 C C . ALA A 1 93 ? 1.417 6.167 7.313 1.00 94.56 93 ALA A C 1
ATOM 717 O O . ALA A 1 93 ? 1.269 6.376 6.110 1.00 94.56 93 ALA A O 1
ATOM 718 N N . VAL A 1 94 ? 0.404 5.872 8.126 1.00 95.94 94 VAL A N 1
ATOM 719 C CA . VAL A 1 94 ? -0.988 5.886 7.686 1.00 95.94 94 VAL A CA 1
ATOM 720 C C . VAL A 1 94 ? -1.568 7.263 7.981 1.00 95.94 94 VAL A C 1
ATOM 722 O O . VAL A 1 94 ? -1.557 7.698 9.135 1.00 95.94 94 VAL A O 1
ATOM 725 N N . PRO A 1 95 ? -2.091 7.974 6.971 1.00 96.44 95 PRO A N 1
ATOM 726 C CA . PRO A 1 95 ? -2.628 9.303 7.184 1.00 96.44 95 PRO A CA 1
ATOM 727 C C . PRO A 1 95 ? -3.838 9.231 8.112 1.00 96.44 95 PRO A C 1
ATOM 729 O O . PRO A 1 95 ? -4.692 8.349 7.987 1.00 96.44 95 PRO A O 1
ATOM 732 N N . PHE A 1 96 ? -3.945 10.202 9.022 1.00 95.56 96 PHE A N 1
ATOM 733 C CA . PHE A 1 96 ? -5.057 10.282 9.972 1.00 95.56 96 PHE A CA 1
ATOM 734 C C . PHE A 1 96 ? -6.421 10.239 9.269 1.00 95.56 96 PHE A C 1
ATOM 736 O O . PHE A 1 96 ? -7.370 9.647 9.778 1.00 95.56 96 PHE A O 1
ATOM 743 N N . SER A 1 97 ? -6.508 10.802 8.061 1.00 97.00 97 SER A N 1
ATOM 744 C CA . SER A 1 97 ? -7.708 10.762 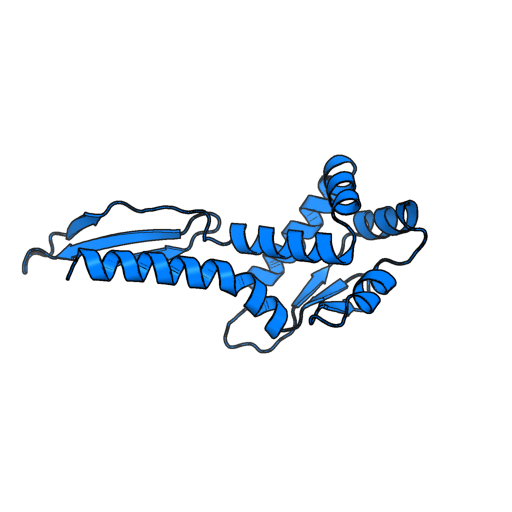7.232 1.00 97.00 97 SER A CA 1
ATOM 745 C C . SER A 1 97 ? -8.155 9.335 6.887 1.00 97.00 97 SER A C 1
ATOM 747 O O . SER A 1 97 ? -9.362 9.108 6.836 1.00 97.00 97 SER A O 1
ATOM 749 N N . LEU A 1 98 ? -7.249 8.369 6.701 1.00 97.19 98 LEU A N 1
ATOM 750 C CA . LEU A 1 98 ? -7.609 6.959 6.511 1.00 97.19 98 LEU A CA 1
ATOM 751 C C . LEU A 1 98 ? -8.021 6.310 7.836 1.00 97.19 98 LEU A C 1
ATOM 753 O O . LEU A 1 98 ? -9.026 5.603 7.882 1.00 97.19 98 LEU A O 1
ATOM 757 N N . ILE A 1 99 ? -7.298 6.596 8.922 1.00 95.75 99 ILE A N 1
ATOM 758 C CA . ILE A 1 99 ? -7.598 6.063 10.262 1.00 95.75 99 ILE A CA 1
ATOM 759 C C . ILE A 1 99 ? -9.011 6.479 10.707 1.00 95.75 99 ILE A C 1
ATOM 761 O O . ILE A 1 99 ? -9.829 5.634 11.073 1.00 95.75 99 ILE A O 1
ATOM 765 N N . ASP A 1 100 ? -9.327 7.775 10.621 1.00 96.31 100 ASP A N 1
ATOM 766 C CA . ASP A 1 100 ? -10.652 8.322 10.933 1.00 96.31 100 ASP A CA 1
ATOM 767 C C . ASP A 1 100 ? -11.727 7.767 9.987 1.00 96.31 100 ASP A C 1
ATOM 769 O O . ASP A 1 100 ? -12.811 7.394 10.438 1.00 96.31 100 ASP A O 1
ATOM 773 N N . PHE A 1 101 ? -11.432 7.654 8.687 1.00 96.88 101 PHE A N 1
ATOM 774 C CA . PHE A 1 101 ? -12.385 7.112 7.716 1.00 96.88 101 PHE A CA 1
ATOM 775 C C . PHE A 1 101 ? -12.742 5.655 8.025 1.00 96.88 101 PHE A C 1
ATOM 777 O O . PHE A 1 101 ? -13.923 5.305 8.065 1.00 96.88 101 PHE A O 1
ATOM 784 N N . TYR A 1 102 ? -11.737 4.823 8.308 1.00 96.56 102 TYR A N 1
ATOM 785 C CA . TYR A 1 102 ? -11.930 3.428 8.684 1.00 96.56 102 TYR A CA 1
ATOM 786 C C . TYR A 1 102 ? -12.760 3.307 9.966 1.00 96.56 102 TYR A C 1
ATOM 788 O O . TYR A 1 102 ? -13.751 2.572 9.999 1.00 96.56 102 TYR A O 1
ATOM 796 N N . LYS A 1 103 ? -12.418 4.091 10.998 1.00 95.88 103 LYS A N 1
ATOM 797 C CA . LYS A 1 103 ? -13.136 4.095 12.278 1.00 95.88 103 LYS A CA 1
ATOM 798 C C . LYS A 1 103 ? -14.608 4.472 12.113 1.00 95.88 103 LYS A C 1
ATOM 800 O O . LYS A 1 103 ? -15.462 3.816 12.703 1.00 95.88 103 LYS A O 1
ATOM 805 N N . ARG A 1 104 ? -14.923 5.472 11.281 1.00 95.75 104 ARG A N 1
ATOM 806 C CA . ARG A 1 104 ? -16.312 5.881 10.993 1.00 95.75 104 ARG A CA 1
ATOM 807 C C . ARG A 1 104 ? -17.103 4.820 10.230 1.00 95.75 104 ARG A C 1
ATOM 809 O O . ARG A 1 104 ? -18.284 4.656 10.497 1.00 95.75 104 ARG A O 1
ATOM 816 N N . GLN A 1 105 ? -16.470 4.113 9.293 1.00 94.06 105 GLN A N 1
ATOM 817 C CA . GLN A 1 105 ? -17.139 3.111 8.452 1.00 94.06 105 GLN A CA 1
ATOM 818 C C . GLN A 1 105 ? -17.309 1.750 9.143 1.00 94.06 105 GLN A C 1
ATOM 820 O O . GLN A 1 105 ? -18.306 1.067 8.929 1.00 94.06 105 GLN A O 1
ATOM 825 N N . LYS A 1 106 ? -16.328 1.319 9.945 1.00 93.50 106 LYS A N 1
ATOM 826 C CA . LYS A 1 106 ? -16.288 -0.030 10.541 1.00 93.50 106 LYS A CA 1
ATOM 827 C C . LYS A 1 106 ? -16.532 -0.050 12.051 1.00 93.50 106 LYS A C 1
ATOM 829 O O . LYS A 1 106 ? -16.648 -1.135 12.617 1.00 93.50 106 LYS A O 1
ATOM 834 N N . GLY A 1 107 ? -16.556 1.111 12.713 1.00 93.75 107 GLY A N 1
ATOM 835 C CA . GLY A 1 107 ? -16.721 1.229 14.169 1.00 93.75 107 GLY A CA 1
ATOM 836 C C . GLY A 1 107 ? -15.562 0.647 14.988 1.00 93.75 107 GLY A C 1
ATOM 837 O O . GLY A 1 107 ? -15.683 0.487 16.199 1.00 93.75 107 GLY A O 1
ATOM 838 N N . LYS A 1 108 ? -14.446 0.294 14.341 1.00 92.19 108 LYS A N 1
ATOM 839 C CA . LYS A 1 108 ? -13.287 -0.375 14.947 1.00 92.19 108 LYS A CA 1
ATOM 840 C C . LYS A 1 108 ? -12.005 0.362 14.603 1.00 92.19 108 LYS A C 1
ATOM 842 O O . LYS A 1 108 ? -11.940 1.069 13.600 1.00 92.19 108 LYS A O 1
ATOM 847 N N . ASP A 1 109 ? -10.986 0.168 15.432 1.00 92.06 109 ASP A N 1
ATOM 848 C CA . ASP A 1 109 ? -9.655 0.693 15.158 1.00 92.06 109 ASP A CA 1
ATOM 849 C C . ASP A 1 109 ? -9.003 -0.044 13.978 1.00 92.06 109 ASP A C 1
ATOM 851 O O . ASP A 1 109 ? -9.114 -1.268 13.852 1.00 92.06 109 ASP A O 1
ATOM 855 N N . ILE A 1 110 ? -8.318 0.703 13.114 1.00 93.50 110 ILE A N 1
ATOM 856 C CA . ILE A 1 110 ? -7.635 0.154 11.938 1.00 93.50 110 ILE A CA 1
ATOM 857 C C . ILE A 1 110 ? -6.540 -0.845 12.332 1.00 93.50 110 ILE A C 1
ATOM 859 O O . ILE A 1 110 ? -6.398 -1.884 11.689 1.00 93.50 110 ILE A O 1
ATOM 863 N N . GLY A 1 111 ? -5.839 -0.607 13.444 1.00 92.25 111 GLY A N 1
ATOM 864 C CA . GLY A 1 111 ? -4.822 -1.510 13.962 1.00 92.25 111 GLY A CA 1
ATOM 865 C C . GLY A 1 111 ? -5.397 -2.863 14.362 1.00 92.25 111 GLY A C 1
ATOM 866 O O . GLY A 1 111 ? -4.740 -3.885 14.195 1.00 92.25 111 GLY A O 1
ATOM 867 N N . SER A 1 112 ? -6.665 -2.908 14.787 1.00 91.06 112 SER A N 1
ATOM 868 C CA . SER A 1 112 ? -7.356 -4.176 15.057 1.00 91.06 112 SER A CA 1
ATOM 869 C C . SER A 1 112 ? -7.579 -4.993 13.780 1.00 91.06 112 SER A C 1
ATOM 871 O O . SER A 1 112 ? -7.490 -6.218 13.818 1.00 91.06 112 SER A O 1
ATOM 873 N N . ALA A 1 113 ? -7.848 -4.338 12.647 1.00 91.50 113 ALA A N 1
ATOM 874 C CA . ALA A 1 113 ? -7.994 -5.010 11.355 1.00 91.50 113 ALA A CA 1
ATOM 875 C C . ALA A 1 113 ? -6.653 -5.547 10.852 1.00 91.50 113 ALA A C 1
ATOM 877 O O . ALA A 1 113 ? -6.554 -6.718 10.492 1.00 91.50 113 ALA A O 1
ATOM 878 N N . VAL A 1 114 ? -5.611 -4.716 10.929 1.00 91.38 114 VAL A N 1
ATOM 879 C CA . VAL A 1 114 ? -4.243 -5.086 10.552 1.00 91.38 114 VAL A CA 1
ATOM 880 C C . VAL A 1 114 ? -3.740 -6.254 11.403 1.00 91.38 114 VAL A C 1
ATOM 882 O O . VAL A 1 114 ? -3.265 -7.248 10.863 1.00 91.38 114 VAL A O 1
ATOM 885 N N . ASN A 1 115 ? -3.914 -6.197 12.725 1.00 87.88 115 ASN A N 1
ATOM 886 C CA . ASN A 1 115 ? -3.487 -7.272 13.621 1.00 87.88 115 ASN A CA 1
ATOM 887 C C . ASN A 1 115 ? -4.297 -8.560 13.415 1.00 87.88 115 ASN A C 1
ATOM 889 O O . ASN A 1 115 ? -3.724 -9.644 13.467 1.00 87.88 115 ASN A O 1
ATOM 893 N N . LYS A 1 116 ? -5.603 -8.467 13.119 1.00 86.44 116 LYS A N 1
ATOM 894 C CA . LYS A 1 116 ? -6.427 -9.636 12.763 1.00 86.44 116 LYS A CA 1
ATOM 895 C C . LYS A 1 116 ? -5.970 -10.281 11.451 1.00 86.44 116 LYS A C 1
ATOM 897 O O . LYS A 1 116 ? -6.031 -11.499 11.316 1.00 86.44 116 LYS A O 1
ATOM 902 N N . PHE A 1 117 ? -5.515 -9.477 10.493 1.00 84.00 117 PHE A N 1
ATOM 903 C CA . PHE A 1 117 ? -4.937 -9.969 9.245 1.00 84.00 117 PHE A CA 1
ATOM 904 C C . PHE A 1 117 ? -3.530 -10.565 9.433 1.00 84.00 117 PHE A C 1
ATOM 906 O O . PHE A 1 117 ? -3.082 -11.328 8.579 1.00 84.00 117 PHE A O 1
ATOM 913 N N . GLY A 1 118 ? -2.858 -10.245 10.550 1.00 63.44 118 GLY A N 1
ATOM 914 C CA . GLY A 1 118 ? -1.426 -10.386 10.864 1.00 63.44 118 GLY A CA 1
ATOM 915 C C . GLY A 1 118 ? -0.756 -11.762 10.729 1.00 63.44 118 GLY A C 1
ATOM 916 O O . GLY A 1 118 ? 0.392 -11.926 11.127 1.00 63.44 118 GLY A O 1
ATOM 917 N N . HIS A 1 119 ? -1.402 -12.741 10.103 1.00 60.88 119 HIS A N 1
ATOM 918 C CA . HIS A 1 119 ? -0.803 -14.007 9.685 1.00 60.88 119 HIS A CA 1
ATOM 919 C C . HIS A 1 119 ? 0.095 -13.900 8.431 1.00 60.88 119 HIS A C 1
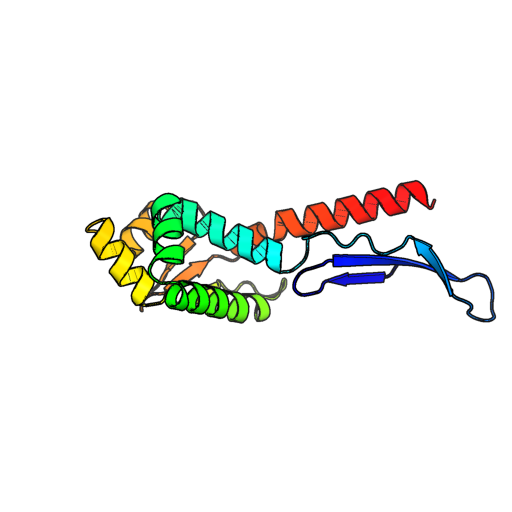ATOM 921 O O . HIS A 1 119 ? 0.709 -14.892 8.046 1.00 60.88 119 HIS A O 1
ATOM 927 N N . ARG A 1 120 ? 0.209 -12.723 7.789 1.00 67.25 120 ARG A N 1
ATOM 928 C CA . ARG A 1 120 ? 0.961 -12.521 6.527 1.00 67.25 120 ARG A CA 1
ATOM 929 C C . ARG A 1 120 ? 1.992 -11.377 6.567 1.00 67.25 120 ARG A C 1
ATOM 931 O O . ARG A 1 120 ? 2.107 -10.630 5.608 1.00 67.25 120 ARG A O 1
ATOM 938 N N . GLY A 1 121 ? 2.718 -11.215 7.678 1.00 84.06 121 GLY A N 1
ATOM 939 C CA . GLY A 1 121 ? 3.896 -10.327 7.739 1.00 84.06 121 GLY A CA 1
ATOM 940 C C . GLY A 1 121 ? 3.616 -8.816 7.639 1.00 84.06 121 GLY A C 1
ATOM 941 O O . GLY A 1 121 ? 4.528 -8.018 7.412 1.00 84.06 121 GLY A O 1
ATOM 942 N N . ILE A 1 122 ? 2.364 -8.422 7.881 1.00 90.75 122 ILE A N 1
ATOM 943 C CA . ILE A 1 122 ? 1.920 -7.046 8.117 1.00 90.75 122 ILE A CA 1
ATOM 944 C C . ILE A 1 122 ? 1.463 -6.905 9.573 1.00 90.75 122 ILE A C 1
ATOM 946 O O . ILE A 1 122 ? 0.780 -7.781 10.103 1.00 90.75 122 ILE A O 1
ATOM 950 N N . SER A 1 123 ? 1.832 -5.810 10.233 1.00 91.81 123 SER A N 1
ATOM 951 C CA . SER A 1 123 ? 1.400 -5.509 11.600 1.00 91.81 123 SER A CA 1
ATOM 952 C C . SER A 1 123 ? 1.155 -4.020 11.812 1.00 91.81 123 SER A C 1
ATOM 954 O O . SER A 1 123 ? 1.634 -3.171 11.056 1.00 91.81 123 SER A O 1
ATOM 956 N N . TRP A 1 124 ? 0.375 -3.691 12.841 1.00 92.88 124 TRP A N 1
ATOM 957 C CA . TRP A 1 124 ? 0.182 -2.307 13.254 1.00 92.88 124 TRP A CA 1
ATOM 958 C C . TRP A 1 124 ? 1.291 -1.894 14.221 1.00 92.88 124 TRP A C 1
ATOM 960 O O . TRP A 1 124 ? 1.434 -2.472 15.299 1.00 92.88 124 TRP A O 1
ATOM 970 N N . ALA A 1 125 ? 2.084 -0.898 13.837 1.00 87.88 125 ALA A N 1
ATOM 971 C CA . ALA A 1 125 ? 3.085 -0.286 14.698 1.00 87.88 125 ALA A CA 1
ATOM 972 C C . ALA A 1 125 ? 2.491 0.901 15.475 1.00 87.88 125 ALA A C 1
ATOM 974 O O . ALA A 1 125 ? 1.441 1.452 15.131 1.00 87.88 125 ALA A O 1
ATOM 975 N N . SER A 1 126 ? 3.177 1.310 16.543 1.00 79.56 126 SER A N 1
ATOM 976 C CA . SER A 1 126 ? 2.800 2.494 17.317 1.00 79.56 126 SER A CA 1
ATOM 977 C C . SER A 1 126 ? 2.744 3.753 16.437 1.00 79.56 126 SER A C 1
ATOM 979 O O . SER A 1 126 ? 3.383 3.833 15.389 1.00 79.56 126 SER A O 1
ATOM 981 N N . HIS A 1 127 ? 1.972 4.753 16.873 1.00 83.38 127 HIS A N 1
ATOM 982 C CA . HIS A 1 127 ? 1.846 6.063 16.212 1.00 83.38 127 HIS A CA 1
ATOM 983 C C . HIS A 1 127 ? 1.245 6.054 14.795 1.00 83.38 127 HIS A C 1
ATOM 985 O O . HIS A 1 127 ? 1.560 6.925 13.989 1.00 83.38 127 HIS A O 1
ATOM 991 N N . GLY A 1 128 ? 0.347 5.116 14.483 1.00 90.44 128 GLY A N 1
ATOM 992 C CA . GLY A 1 128 ? -0.405 5.176 13.225 1.00 90.44 128 GLY A CA 1
ATOM 993 C C . GLY A 1 128 ? 0.372 4.666 12.015 1.00 90.44 128 GLY A C 1
ATOM 994 O O . GLY A 1 128 ? 0.215 5.195 10.918 1.00 90.44 128 GLY A O 1
ATOM 995 N N . MET A 1 129 ? 1.244 3.676 12.207 1.00 93.38 129 MET A N 1
ATOM 996 C CA . MET A 1 129 ? 2.079 3.130 11.140 1.00 93.38 129 MET A CA 1
ATOM 997 C C . MET A 1 129 ? 1.711 1.681 10.827 1.00 93.38 129 MET A C 1
ATOM 999 O O . MET A 1 129 ? 1.493 0.873 11.728 1.00 93.38 129 MET A O 1
ATOM 1003 N N . ILE A 1 130 ? 1.717 1.331 9.543 1.00 93.19 130 ILE A N 1
ATOM 1004 C CA . ILE A 1 130 ? 1.711 -0.062 9.091 1.00 93.19 130 ILE A CA 1
ATOM 1005 C C . ILE A 1 130 ? 3.156 -0.518 8.956 1.00 93.19 130 ILE A C 1
ATOM 1007 O O . ILE A 1 130 ? 3.961 0.144 8.303 1.00 93.19 130 ILE A O 1
ATOM 1011 N N . ARG A 1 131 ? 3.482 -1.661 9.556 1.00 92.38 131 ARG A N 1
ATOM 1012 C CA . ARG A 1 131 ? 4.788 -2.300 9.451 1.00 92.38 131 ARG A CA 1
ATOM 1013 C C . ARG A 1 131 ? 4.701 -3.518 8.545 1.00 92.38 131 ARG A C 1
ATOM 1015 O O . ARG A 1 131 ? 3.921 -4.427 8.805 1.00 92.38 131 ARG A O 1
ATOM 1022 N N . LEU A 1 132 ? 5.539 -3.543 7.517 1.00 90.56 132 LEU A N 1
ATOM 1023 C CA . LEU A 1 132 ? 5.750 -4.685 6.636 1.00 90.56 132 LEU A CA 1
ATOM 1024 C C . LEU A 1 132 ? 7.067 -5.355 7.008 1.00 90.56 132 LEU A C 1
ATOM 1026 O O . LEU A 1 132 ? 8.111 -4.698 7.085 1.00 90.56 132 LEU A O 1
ATOM 1030 N N . ASP A 1 133 ? 7.037 -6.660 7.252 1.00 89.06 133 ASP A N 1
ATOM 1031 C CA . ASP A 1 133 ? 8.263 -7.426 7.408 1.00 89.06 133 ASP A CA 1
ATOM 1032 C C . ASP A 1 133 ? 9.022 -7.541 6.074 1.00 89.06 133 ASP A C 1
ATOM 1034 O O . ASP A 1 133 ? 8.528 -7.222 4.988 1.00 89.06 133 ASP A O 1
ATOM 1038 N N . VAL A 1 134 ? 10.273 -7.988 6.154 1.00 85.06 134 VAL A N 1
ATOM 1039 C CA . VAL A 1 134 ? 11.146 -8.055 4.977 1.00 85.06 134 VAL A CA 1
ATOM 1040 C C . VAL A 1 134 ? 10.630 -9.057 3.944 1.00 85.06 134 VAL A C 1
ATOM 1042 O O . VAL A 1 134 ? 10.840 -8.866 2.747 1.00 85.06 134 VAL A O 1
ATOM 1045 N N . LYS A 1 135 ? 9.965 -10.130 4.385 1.00 85.25 135 LYS A N 1
ATOM 1046 C CA . LYS A 1 135 ? 9.441 -11.171 3.498 1.0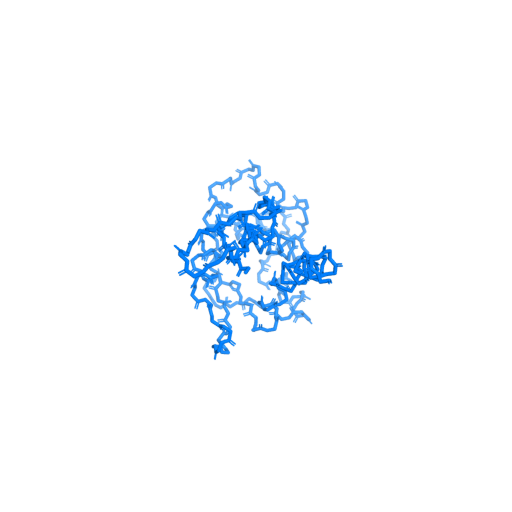0 85.25 135 LYS A CA 1
ATOM 1047 C C . LYS A 1 135 ? 8.274 -10.631 2.674 1.00 85.25 135 LYS A C 1
ATOM 1049 O O . LYS A 1 135 ? 8.288 -10.768 1.457 1.00 85.25 135 LYS A O 1
ATOM 1054 N N . THR A 1 136 ? 7.328 -9.975 3.330 1.00 86.69 136 THR A N 1
ATOM 1055 C CA . THR A 1 136 ? 6.155 -9.331 2.734 1.00 86.69 136 THR A CA 1
ATOM 1056 C C . THR A 1 136 ? 6.593 -8.230 1.791 1.00 86.69 136 THR A C 1
ATOM 1058 O O . THR A 1 136 ? 6.152 -8.192 0.649 1.00 86.69 136 THR A O 1
ATOM 1061 N N . MET A 1 137 ? 7.560 -7.405 2.208 1.00 84.69 137 MET A N 1
ATOM 1062 C CA . MET A 1 137 ? 8.130 -6.395 1.324 1.00 84.69 137 MET A CA 1
ATOM 1063 C C . MET A 1 137 ? 8.717 -7.029 0.058 1.00 84.69 137 MET A C 1
ATOM 1065 O O . MET A 1 137 ? 8.398 -6.587 -1.036 1.00 84.69 137 MET A O 1
ATOM 1069 N N . ARG A 1 138 ? 9.518 -8.100 0.173 1.00 80.75 138 ARG A N 1
ATOM 1070 C CA . ARG A 1 138 ? 10.052 -8.822 -0.998 1.00 80.75 138 ARG A CA 1
ATOM 1071 C C . ARG A 1 138 ? 8.955 -9.419 -1.879 1.00 80.75 138 ARG A C 1
ATOM 1073 O O . ARG A 1 138 ? 9.131 -9.444 -3.092 1.00 80.75 138 ARG A O 1
ATOM 1080 N N . GLN A 1 139 ? 7.854 -9.889 -1.296 1.00 83.62 139 GLN A N 1
ATOM 1081 C CA . GLN A 1 139 ? 6.721 -10.431 -2.050 1.00 83.62 139 GLN A CA 1
ATOM 1082 C C . GLN A 1 139 ? 6.059 -9.369 -2.932 1.00 83.62 139 GLN A C 1
ATOM 1084 O O . GLN A 1 139 ? 5.727 -9.687 -4.070 1.00 83.62 139 GLN A O 1
ATOM 1089 N N . LEU A 1 140 ? 5.983 -8.110 -2.483 1.00 81.69 140 LEU A N 1
ATOM 1090 C CA . LEU A 1 140 ? 5.490 -7.009 -3.325 1.00 81.69 140 LEU A CA 1
ATOM 1091 C C . LEU A 1 140 ? 6.328 -6.824 -4.605 1.00 81.69 140 LEU A C 1
ATOM 1093 O O . LEU A 1 140 ? 5.802 -6.398 -5.627 1.00 81.69 140 LEU A O 1
ATOM 1097 N N . PHE A 1 141 ? 7.617 -7.190 -4.582 1.00 76.00 141 PHE A N 1
ATOM 1098 C CA . PHE A 1 141 ? 8.494 -7.146 -5.760 1.00 76.00 141 PHE A CA 1
ATOM 1099 C C . PHE A 1 141 ? 8.551 -8.461 -6.548 1.00 76.00 141 PHE A C 1
ATOM 1101 O O . PHE A 1 141 ? 9.116 -8.468 -7.641 1.00 76.00 141 PHE A O 1
ATOM 1108 N N . GLN A 1 142 ? 8.003 -9.577 -6.048 1.00 74.94 142 GLN A N 1
ATOM 1109 C CA . GLN A 1 142 ? 8.159 -10.876 -6.716 1.00 74.94 142 GLN A CA 1
ATOM 1110 C C . GLN A 1 142 ? 7.484 -10.920 -8.084 1.00 74.94 142 GLN A C 1
ATOM 1112 O O . GLN A 1 142 ? 8.140 -11.274 -9.060 1.00 74.94 142 GLN A O 1
ATOM 1117 N N . ALA A 1 143 ? 6.205 -10.552 -8.173 1.00 71.31 143 ALA A N 1
ATOM 1118 C CA . ALA A 1 143 ? 5.494 -10.558 -9.450 1.00 71.31 143 ALA A CA 1
ATOM 1119 C C . ALA A 1 143 ? 6.159 -9.641 -10.505 1.00 71.31 143 ALA A C 1
ATOM 1121 O O . ALA A 1 143 ? 6.357 -10.102 -11.631 1.00 71.31 143 ALA A O 1
ATOM 1122 N N . PRO A 1 144 ? 6.594 -8.409 -10.165 1.00 67.62 144 PRO A N 1
ATOM 1123 C CA . PRO A 1 144 ? 7.397 -7.579 -11.068 1.00 67.62 144 PRO A CA 1
ATOM 1124 C C . PRO A 1 144 ? 8.700 -8.260 -11.520 1.00 67.62 144 PRO A C 1
ATOM 1126 O O . PRO A 1 144 ? 8.998 -8.308 -12.712 1.00 67.62 144 PRO A O 1
ATOM 1129 N N . ILE A 1 145 ? 9.458 -8.854 -10.588 1.00 70.62 145 ILE A N 1
ATOM 1130 C CA . ILE A 1 145 ? 10.737 -9.521 -10.884 1.00 70.62 145 ILE A CA 1
ATOM 1131 C C . ILE A 1 145 ? 10.552 -10.742 -11.795 1.00 70.62 145 ILE A C 1
ATOM 1133 O O . ILE A 1 145 ? 11.336 -10.925 -12.727 1.00 70.62 145 ILE A O 1
ATOM 1137 N N . GLU A 1 146 ? 9.553 -11.589 -11.542 1.00 71.25 146 GLU A N 1
ATOM 1138 C CA . GLU A 1 146 ? 9.306 -12.781 -12.364 1.00 71.25 146 GLU A CA 1
ATOM 1139 C C . GLU A 1 146 ? 8.910 -12.406 -13.795 1.00 71.25 146 GLU A C 1
ATOM 1141 O O . GLU A 1 146 ? 9.435 -12.990 -14.742 1.00 71.25 146 GLU A O 1
ATOM 1146 N N . LYS A 1 147 ? 8.102 -11.355 -13.973 1.00 66.75 147 LYS A N 1
ATOM 1147 C CA . LYS A 1 147 ? 7.770 -10.841 -15.310 1.00 66.75 147 LYS A CA 1
ATOM 1148 C C . LYS A 1 147 ? 9.005 -10.314 -16.049 1.00 66.75 147 LYS A C 1
ATOM 1150 O O . LYS A 1 147 ? 9.190 -10.622 -17.223 1.00 66.75 147 LYS A O 1
ATOM 1155 N N . ILE A 1 148 ? 9.909 -9.599 -15.371 1.00 65.44 148 ILE A N 1
ATOM 1156 C CA . ILE A 1 148 ? 11.183 -9.155 -15.973 1.00 65.44 148 ILE A CA 1
ATOM 1157 C C . ILE A 1 148 ? 12.042 -10.358 -16.407 1.00 65.44 148 ILE A C 1
ATOM 1159 O O . ILE A 1 148 ? 12.645 -10.342 -17.484 1.00 65.44 148 ILE A O 1
ATOM 1163 N N . LYS A 1 149 ? 12.097 -11.425 -15.596 1.00 66.94 149 LYS A N 1
ATOM 1164 C CA . LYS A 1 149 ? 12.819 -12.660 -15.952 1.00 66.94 149 LYS A CA 1
ATOM 1165 C C . LYS A 1 149 ? 12.202 -13.363 -17.158 1.00 66.94 149 LYS A C 1
ATOM 1167 O O . LYS A 1 149 ? 12.952 -13.880 -17.984 1.00 66.94 149 LYS A O 1
ATOM 1172 N N . GLU A 1 150 ? 10.877 -13.388 -17.259 1.00 66.94 150 GLU A N 1
ATOM 1173 C CA . GLU A 1 150 ? 10.158 -13.976 -18.390 1.00 66.94 150 GLU A CA 1
ATOM 1174 C C . GLU A 1 150 ? 10.479 -13.241 -19.695 1.00 66.94 150 GLU A C 1
ATOM 1176 O O . GLU A 1 150 ? 10.888 -13.881 -20.665 1.00 66.94 150 GLU A O 1
ATOM 1181 N N . VAL A 1 151 ? 10.427 -11.903 -19.693 1.00 63.62 151 VAL A N 1
ATOM 1182 C CA . VAL A 1 151 ? 10.801 -11.098 -20.869 1.00 63.62 151 VAL A CA 1
ATOM 1183 C C . VAL A 1 151 ? 12.263 -11.337 -21.253 1.00 63.62 151 VAL A C 1
ATOM 1185 O O . VAL A 1 151 ? 12.564 -11.597 -22.418 1.00 63.62 151 VAL A O 1
ATOM 1188 N N . ARG A 1 152 ? 13.185 -11.359 -20.279 1.00 62.16 152 ARG A N 1
ATOM 1189 C CA . ARG A 1 152 ? 14.594 -11.697 -20.537 1.00 62.16 152 ARG A CA 1
ATOM 1190 C C . ARG A 1 152 ? 14.747 -13.092 -21.154 1.00 62.16 152 ARG A C 1
ATOM 1192 O O . ARG A 1 152 ? 15.563 -13.270 -22.057 1.00 62.16 152 ARG A O 1
ATOM 1199 N N . ARG A 1 153 ? 14.012 -14.089 -20.652 1.00 61.47 153 ARG A N 1
ATOM 1200 C CA . ARG A 1 153 ? 14.069 -15.464 -21.164 1.00 61.47 153 ARG A CA 1
ATOM 1201 C C . ARG A 1 153 ? 13.563 -15.517 -22.601 1.00 61.47 153 ARG A C 1
ATOM 1203 O O . ARG A 1 153 ? 14.250 -16.086 -23.438 1.00 61.47 153 ARG A O 1
ATOM 1210 N N . PHE A 1 154 ? 12.438 -14.875 -22.898 1.00 59.62 154 PHE A N 1
ATOM 1211 C CA . PHE A 1 154 ? 11.900 -14.787 -24.254 1.00 59.62 154 PHE A CA 1
ATOM 1212 C C . PHE A 1 154 ? 12.918 -14.189 -25.237 1.00 59.62 154 PHE A C 1
ATOM 1214 O O . PHE A 1 154 ? 13.139 -14.743 -26.309 1.00 59.62 154 PHE A O 1
ATOM 1221 N N . MET A 1 155 ? 13.617 -13.121 -24.840 1.00 56.22 155 MET A N 1
ATOM 1222 C CA . MET A 1 155 ? 14.642 -12.501 -25.684 1.00 56.22 155 MET A CA 1
ATOM 1223 C C . MET A 1 155 ? 15.869 -13.394 -25.898 1.00 56.22 155 MET A C 1
ATOM 1225 O O . MET A 1 155 ? 16.385 -13.441 -27.004 1.00 56.22 155 MET A O 1
ATOM 1229 N N . ILE A 1 156 ? 16.338 -14.139 -24.891 1.00 57.91 156 ILE A N 1
ATOM 1230 C CA . ILE A 1 156 ? 17.470 -15.064 -25.094 1.00 57.91 156 ILE A CA 1
ATOM 1231 C C . ILE A 1 156 ? 17.111 -16.137 -26.131 1.00 57.91 156 ILE A C 1
ATOM 1233 O O . ILE A 1 156 ? 17.887 -16.356 -27.048 1.00 57.91 156 ILE A O 1
ATOM 1237 N N . TYR A 1 157 ? 15.926 -16.751 -26.035 1.00 57.56 157 TYR A N 1
ATOM 1238 C CA . TYR A 1 157 ? 15.512 -17.830 -26.945 1.00 57.56 157 TYR A CA 1
ATOM 1239 C C . TYR A 1 157 ? 15.270 -17.381 -28.397 1.00 57.56 157 TYR A C 1
ATOM 1241 O O . TYR A 1 157 ? 15.267 -18.224 -29.286 1.00 57.56 157 TYR A O 1
ATOM 1249 N N . PHE A 1 158 ? 15.047 -16.088 -28.646 1.00 51.38 158 PHE A N 1
ATOM 1250 C CA . PHE A 1 158 ? 14.856 -15.549 -29.998 1.00 51.38 158 PHE A CA 1
ATOM 1251 C C . PHE A 1 158 ? 16.148 -15.028 -30.649 1.00 51.38 158 PHE A C 1
ATOM 1253 O O . PHE A 1 158 ? 16.155 -14.798 -31.856 1.00 51.38 158 PHE A O 1
ATOM 1260 N N . PHE A 1 159 ? 17.220 -14.826 -29.874 1.00 47.28 159 PHE A N 1
ATOM 1261 C CA . PHE A 1 159 ? 18.468 -14.201 -30.339 1.00 47.28 159 PHE A CA 1
ATOM 1262 C C . PHE A 1 159 ? 19.730 -15.068 -30.125 1.00 47.28 159 PHE A C 1
ATOM 1264 O O . PHE A 1 159 ? 20.841 -14.571 -30.316 1.00 47.28 159 PHE A O 1
ATOM 1271 N N . THR A 1 160 ? 19.581 -16.343 -29.748 1.00 47.44 160 THR A N 1
ATOM 1272 C CA . THR A 1 160 ? 20.634 -17.384 -29.786 1.00 47.44 160 THR A CA 1
ATOM 1273 C C . THR A 1 160 ? 20.258 -18.472 -30.770 1.00 47.44 160 THR A C 1
ATOM 1275 O O . THR A 1 160 ? 21.151 -18.920 -31.517 1.00 47.44 160 THR A O 1
#

Radius of gyration: 19.98 Å; chains: 1; bounding box: 53×32×53 Å

Organism: Tigriopus californicus (NCBI:txid6832)

pLDDT: mean 78.4, std 16.61, range [47.28, 98.0]

InterPro domains:
  IPR043129 ATPase, nucleotide binding domain [SSF53067] (1-101)

Foldseek 3Di:
DDWDADLFWIFDWDWDQPDPVRDTDTPDGTPTDRLHNVLLLVLVLVVCCVQLNVVLSVVCCVPPVVQVVQQSVQVVVQLVVDDPPDQDKTKGARDVSSQVSSCVVPVDGSQVSQVVVVPQQWHDDPPRIIIHGPVRSVVSNPVSVVVVVVVVVVVVVVPD

Secondary structure (DSSP, 8-state):
-EEEE-SS-EEEEEEEE-STT-PEEEEE----BS-SHHHHHHHHHHHHHHHH-HHHHHHHHHH-HHHHHHHHHHHHHHHHT--TT----EEEEPPHHHHHHHHHHHSS-HHHHHHHHGGGSEEEETTTEEEE-HHHHHHHHHHHHHHHHHHHHHHHHHH-